Protein AF-L7K016-F1 (afdb_monomer_lite)

Secondary structure (DSSP, 8-state):
--------------------S--SSS-------PPPPS--SPPTT----HHHHHHHHHHHHHTT--HHHHHHHHHHTS--S-HHHHHSS-HHHHHHHTT---SS-HHHHHHHHHHHHHHHHHHHT--

Sequence (127 aa):
VPPSSIKICDLQIQKKFAPSMTRMHTNSKGKSQSTLPYHTFYPSHITKTKQEIIDKILTLARKGIPASQIGNVLRDEEGVGQISAITHTTLVKILRLHNLAPAIPEDLNALVKKVHEYEGTFAEVQE

pLDDT: mean 82.26, std 17.8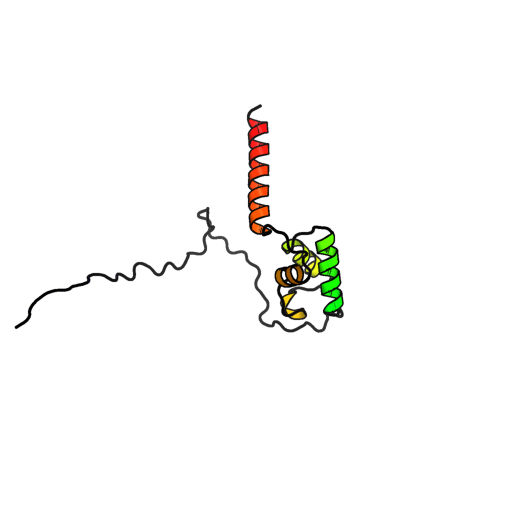2, range [34.72, 96.0]

Structure (mmCIF, N/CA/C/O backbone):
data_AF-L7K016-F1
#
_entry.id   AF-L7K016-F1
#
loop_
_atom_site.group_PDB
_atom_site.id
_atom_site.type_symbol
_atom_site.label_atom_id
_atom_site.label_alt_id
_atom_site.label_comp_id
_atom_site.label_asym_id
_atom_site.label_entity_id
_atom_site.label_seq_id
_atom_site.pdbx_PDB_ins_code
_atom_site.Cartn_x
_atom_site.Cartn_y
_atom_site.Cartn_z
_atom_site.occupancy
_atom_site.B_iso_or_equiv
_atom_site.auth_seq_id
_atom_site.auth_comp_id
_atom_site.auth_asym_id
_atom_site.auth_atom_id
_atom_site.pdbx_PDB_model_num
ATOM 1 N N . VAL A 1 1 ? 52.574 -34.187 29.063 1.00 41.66 1 VAL A N 1
ATOM 2 C CA . VAL A 1 1 ? 52.678 -34.704 27.680 1.00 41.66 1 VAL A CA 1
ATOM 3 C C . VAL A 1 1 ? 51.481 -34.192 26.889 1.00 41.66 1 VAL A C 1
ATOM 5 O O . VAL A 1 1 ? 50.381 -34.655 27.159 1.00 41.66 1 VAL A O 1
ATOM 8 N N . PRO A 1 2 ? 51.645 -33.188 26.010 1.00 49.03 2 PRO A N 1
ATOM 9 C CA . PRO A 1 2 ? 50.675 -32.913 24.953 1.00 49.03 2 PRO A CA 1
ATOM 10 C C . PRO A 1 2 ? 50.838 -33.965 23.842 1.00 49.03 2 PRO A C 1
ATOM 12 O O . PRO A 1 2 ? 51.928 -34.521 23.686 1.00 49.03 2 PRO A O 1
ATOM 15 N N . PRO A 1 3 ? 49.790 -34.211 23.046 1.00 46.75 3 PRO A N 1
ATOM 16 C CA . PRO A 1 3 ? 50.016 -33.978 21.624 1.00 46.75 3 PRO A CA 1
ATOM 17 C C . PRO A 1 3 ? 48.874 -33.230 20.918 1.00 46.75 3 PRO A C 1
ATOM 19 O O . PRO A 1 3 ? 47.694 -33.403 21.209 1.00 46.75 3 PRO A O 1
ATOM 22 N N . SER A 1 4 ? 49.315 -32.448 19.927 1.00 44.50 4 SER A N 1
ATOM 23 C CA . SER A 1 4 ? 48.662 -32.138 18.645 1.00 44.50 4 SER A CA 1
ATOM 24 C C . SER A 1 4 ? 47.298 -31.438 18.683 1.00 44.50 4 SER A C 1
ATOM 26 O O . SER A 1 4 ? 46.252 -32.057 18.800 1.00 44.50 4 SER A O 1
ATOM 28 N N . SER A 1 5 ? 47.277 -30.111 18.572 1.00 50.88 5 SER A N 1
ATOM 29 C CA . SER A 1 5 ? 47.213 -29.426 17.266 1.00 50.88 5 SER A CA 1
ATOM 30 C C . SER A 1 5 ? 45.883 -29.615 16.543 1.00 50.88 5 SER A C 1
ATOM 32 O O . SER A 1 5 ? 45.834 -30.299 15.531 1.00 50.88 5 SER A O 1
ATOM 34 N N . ILE A 1 6 ? 44.856 -28.885 16.976 1.00 46.25 6 ILE A N 1
ATOM 35 C CA . ILE A 1 6 ? 43.965 -28.200 16.035 1.00 46.25 6 ILE A CA 1
ATOM 36 C C . ILE A 1 6 ? 43.738 -26.789 16.585 1.00 46.25 6 ILE A C 1
ATOM 38 O O . ILE A 1 6 ? 42.809 -26.516 17.340 1.00 46.25 6 ILE A O 1
ATOM 42 N N . LYS A 1 7 ? 44.640 -25.877 16.214 1.00 46.69 7 LYS A N 1
ATOM 43 C CA . LYS A 1 7 ? 44.291 -24.463 16.116 1.00 46.69 7 LYS A CA 1
ATOM 44 C C . LYS A 1 7 ? 43.335 -24.353 14.929 1.00 46.69 7 LYS A C 1
ATOM 46 O O . LYS A 1 7 ? 43.792 -24.302 13.792 1.00 46.69 7 LYS A O 1
ATOM 51 N N . ILE A 1 8 ? 42.027 -24.316 15.175 1.00 44.31 8 ILE A N 1
ATOM 52 C CA . ILE A 1 8 ? 41.155 -23.576 14.259 1.00 44.31 8 ILE A CA 1
ATOM 53 C C . ILE A 1 8 ? 41.371 -22.119 14.633 1.00 44.31 8 ILE A C 1
ATOM 55 O O . ILE A 1 8 ? 40.793 -21.575 15.573 1.00 44.31 8 ILE A O 1
ATOM 59 N N . CYS A 1 9 ? 42.367 -21.565 13.952 1.00 34.72 9 CYS A N 1
ATOM 60 C CA . CYS A 1 9 ? 42.611 -20.149 13.854 1.00 34.72 9 CYS A CA 1
ATOM 61 C C . CYS A 1 9 ? 41.311 -19.444 13.471 1.00 34.72 9 CYS A C 1
ATOM 63 O O . CYS A 1 9 ? 40.548 -19.932 12.639 1.00 34.72 9 CYS A O 1
ATOM 65 N N . ASP A 1 10 ? 41.122 -18.272 14.062 1.00 44.94 10 ASP A N 1
ATOM 66 C CA . ASP A 1 10 ? 40.379 -17.189 13.445 1.00 44.94 10 ASP A CA 1
ATOM 67 C C . ASP A 1 10 ? 38.972 -17.540 12.952 1.00 44.94 10 ASP A C 1
ATOM 69 O O . ASP A 1 10 ? 38.627 -17.357 11.787 1.00 44.94 10 ASP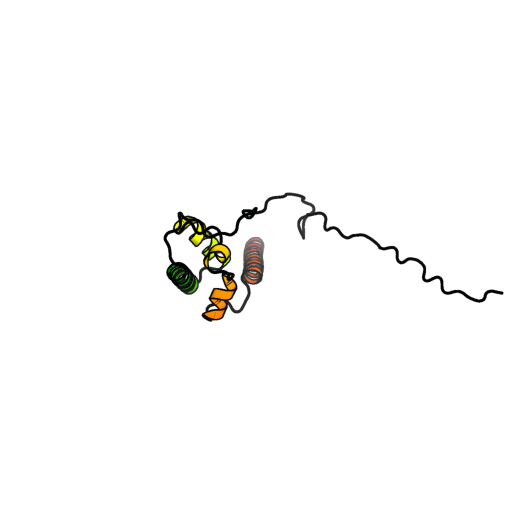 A O 1
ATOM 73 N N . LEU A 1 11 ? 38.066 -17.768 13.903 1.00 41.66 11 LEU A N 1
ATOM 74 C CA . LEU A 1 11 ? 36.817 -17.012 13.823 1.00 41.66 11 LEU A CA 1
ATOM 75 C C . LEU A 1 11 ? 37.143 -15.563 14.191 1.00 41.66 11 LEU A C 1
ATOM 77 O O . LEU A 1 11 ? 36.716 -15.027 15.214 1.00 41.66 11 LEU A O 1
ATOM 81 N N . GLN A 1 12 ? 37.901 -14.905 13.305 1.00 44.12 12 GLN A N 1
ATOM 82 C CA . GLN A 1 12 ? 37.630 -13.512 13.052 1.00 44.12 12 GLN A CA 1
ATOM 83 C C . GLN A 1 12 ? 36.138 -13.484 12.753 1.00 44.12 12 GLN A C 1
ATOM 85 O O . GLN A 1 12 ? 35.680 -13.894 11.686 1.00 44.12 12 GLN A O 1
ATOM 90 N N . ILE A 1 13 ? 35.381 -13.030 13.745 1.00 43.53 13 ILE A N 1
ATOM 91 C CA . ILE A 1 13 ? 34.067 -12.440 13.586 1.00 43.53 13 ILE A CA 1
ATOM 92 C C . ILE A 1 13 ? 34.322 -11.238 12.664 1.00 43.53 13 ILE A C 1
ATOM 94 O O . ILE A 1 13 ? 34.473 -10.097 13.101 1.00 43.53 13 ILE A O 1
ATOM 98 N N . GLN A 1 14 ? 34.538 -11.525 11.377 1.00 41.09 14 GLN A N 1
ATOM 99 C CA . GLN A 1 14 ? 34.774 -10.565 10.319 1.00 41.09 14 GLN A CA 1
ATOM 100 C C . GLN A 1 14 ? 33.450 -9.850 10.167 1.00 41.09 14 GLN A C 1
ATOM 102 O O . GLN A 1 14 ? 32.541 -10.302 9.480 1.00 41.09 14 GLN A O 1
ATOM 107 N N . LYS A 1 15 ? 33.412 -8.708 10.850 1.00 43.66 15 LYS A N 1
ATOM 108 C CA . LYS A 1 15 ? 32.557 -7.567 10.587 1.00 43.66 15 LYS A CA 1
ATOM 109 C C . LYS A 1 15 ? 31.090 -7.877 10.840 1.00 43.66 15 LYS A C 1
ATOM 111 O O . LYS A 1 15 ? 30.377 -8.439 10.020 1.00 43.66 15 LYS A O 1
ATOM 116 N N . LYS A 1 16 ? 30.604 -7.327 11.954 1.00 39.94 16 LYS A N 1
ATOM 117 C CA . LYS A 1 16 ? 29.259 -6.756 11.994 1.00 39.94 16 LYS A CA 1
ATOM 118 C C . LYS A 1 16 ? 29.087 -5.914 10.723 1.00 39.94 16 LYS A C 1
ATOM 120 O O . LYS A 1 16 ? 29.519 -4.764 10.687 1.00 39.94 16 LYS A O 1
ATOM 125 N N . PHE A 1 17 ? 28.503 -6.485 9.674 1.00 41.56 17 PHE A N 1
ATOM 126 C CA . PHE A 1 17 ? 27.974 -5.728 8.553 1.00 41.56 17 PHE A CA 1
ATOM 127 C C . PHE A 1 17 ? 26.707 -5.067 9.086 1.00 41.56 17 PHE A C 1
ATOM 129 O O . PHE A 1 17 ? 25.593 -5.517 8.852 1.00 41.56 17 PHE A O 1
ATOM 136 N N . ALA A 1 18 ? 26.882 -4.041 9.918 1.00 47.28 18 ALA A N 1
ATOM 137 C CA . ALA A 1 18 ? 25.846 -3.045 10.049 1.00 47.28 18 ALA A CA 1
ATOM 138 C C . ALA A 1 18 ? 25.790 -2.398 8.662 1.00 47.28 18 ALA A C 1
ATOM 140 O O . ALA A 1 18 ? 26.793 -1.790 8.274 1.00 47.28 18 ALA A O 1
ATOM 141 N N . PRO A 1 19 ? 24.712 -2.570 7.873 1.00 52.75 19 PRO A N 1
ATOM 142 C CA . PRO A 1 19 ? 24.600 -1.833 6.633 1.00 52.75 19 PRO A CA 1
ATOM 143 C C . PRO A 1 19 ? 24.651 -0.360 7.031 1.00 52.75 19 PRO A C 1
ATOM 145 O O . PRO A 1 19 ? 23.738 0.162 7.675 1.00 52.75 19 PRO A O 1
ATOM 148 N N . SER A 1 20 ? 25.755 0.318 6.715 1.00 51.78 20 SER A N 1
ATOM 149 C CA . SER A 1 20 ? 25.743 1.771 6.692 1.00 51.78 20 SER A CA 1
ATOM 150 C C . SER A 1 20 ? 24.576 2.138 5.785 1.00 51.78 20 SER A C 1
ATOM 152 O O . SER A 1 20 ? 24.555 1.670 4.651 1.00 51.78 20 SER A O 1
ATOM 154 N N . MET A 1 21 ? 23.577 2.865 6.293 1.00 64.62 21 MET A N 1
ATOM 155 C CA . MET A 1 21 ? 22.359 3.213 5.551 1.00 64.62 21 MET A CA 1
ATOM 156 C C . MET A 1 21 ? 22.688 4.108 4.342 1.00 64.62 21 MET A C 1
ATOM 158 O O . MET A 1 21 ? 22.516 5.327 4.386 1.00 64.62 21 MET A O 1
ATOM 162 N N . THR A 1 22 ? 23.208 3.503 3.281 1.00 85.31 22 THR A N 1
ATOM 163 C CA . THR A 1 22 ? 23.523 4.101 1.987 1.00 85.31 22 THR A CA 1
ATOM 164 C C . THR A 1 22 ? 22.502 3.623 0.963 1.00 85.31 22 THR A C 1
ATOM 166 O O . THR A 1 22 ? 21.778 2.650 1.187 1.00 85.31 22 THR A O 1
ATOM 169 N N . ARG A 1 23 ? 22.392 4.314 -0.171 1.00 87.25 23 ARG A N 1
ATOM 170 C CA . ARG A 1 23 ? 21.587 3.804 -1.289 1.00 87.25 23 ARG A CA 1
ATOM 171 C C . ARG A 1 23 ? 22.204 2.507 -1.829 1.00 87.25 23 ARG A C 1
ATOM 173 O O . ARG A 1 23 ? 23.413 2.321 -1.771 1.00 87.25 23 ARG A O 1
ATOM 180 N N . MET A 1 24 ? 21.366 1.627 -2.378 1.00 89.94 24 MET A N 1
ATOM 181 C CA . MET A 1 24 ? 21.791 0.304 -2.859 1.00 89.94 24 MET A CA 1
ATOM 182 C C . MET A 1 24 ? 22.778 0.381 -4.034 1.00 89.94 24 MET A C 1
ATOM 184 O O . MET A 1 24 ? 23.739 -0.375 -4.076 1.00 89.94 24 MET A O 1
ATOM 188 N N . HIS A 1 25 ? 22.562 1.319 -4.959 1.00 91.31 25 HIS A N 1
ATOM 189 C CA . HIS A 1 25 ? 23.386 1.490 -6.163 1.00 91.31 25 HIS A CA 1
ATOM 190 C C . HIS A 1 25 ? 24.146 2.827 -6.202 1.00 91.31 25 HIS A C 1
ATOM 192 O O . HIS A 1 25 ? 24.760 3.148 -7.213 1.00 91.31 25 HIS A O 1
ATOM 198 N N . THR A 1 26 ? 24.096 3.642 -5.137 1.00 91.44 26 THR A N 1
ATOM 199 C CA . THR A 1 26 ? 24.809 4.934 -5.085 1.00 91.44 26 THR A CA 1
ATOM 200 C C . THR A 1 26 ? 25.455 5.182 -3.721 1.00 91.44 26 THR A C 1
ATOM 202 O O . THR A 1 26 ? 24.976 4.714 -2.693 1.00 91.44 26 THR A O 1
ATOM 205 N N . ASN A 1 27 ? 26.512 5.998 -3.685 1.00 88.56 27 ASN A N 1
ATOM 206 C CA . ASN A 1 27 ? 27.290 6.280 -2.466 1.00 88.56 27 ASN A CA 1
ATOM 207 C C . ASN A 1 27 ? 26.657 7.347 -1.538 1.00 88.56 27 ASN A C 1
ATOM 209 O O . ASN A 1 27 ? 27.294 7.825 -0.598 1.00 88.56 27 ASN A O 1
ATOM 213 N N . SER A 1 28 ? 25.409 7.751 -1.795 1.00 91.00 28 SER A N 1
ATOM 214 C CA . SER A 1 28 ? 24.706 8.803 -1.043 1.00 91.00 28 SER A CA 1
ATOM 215 C C . SER A 1 28 ? 24.133 8.306 0.299 1.00 91.00 28 SER A C 1
ATOM 217 O O . SER A 1 28 ? 23.767 7.137 0.440 1.00 91.00 28 SER A O 1
ATOM 219 N N . LYS A 1 29 ? 24.042 9.207 1.297 1.00 90.50 29 LYS A N 1
ATOM 220 C CA . LYS A 1 29 ? 23.675 8.905 2.705 1.00 90.50 29 LYS A CA 1
ATOM 221 C C . LYS A 1 29 ? 22.408 9.626 3.212 1.00 90.50 29 LYS A C 1
ATOM 223 O O . LYS A 1 29 ? 22.251 9.831 4.415 1.00 90.50 29 LYS A O 1
ATOM 228 N N . GLY A 1 30 ? 21.521 10.060 2.314 1.00 90.75 30 GLY A N 1
ATOM 229 C CA . GLY A 1 30 ? 20.303 10.799 2.679 1.00 90.75 30 GLY A CA 1
ATOM 230 C C . GLY A 1 30 ? 19.298 9.954 3.476 1.00 90.75 30 GLY A C 1
ATOM 231 O O . GLY A 1 30 ? 19.007 8.817 3.099 1.00 90.75 30 GLY A O 1
ATOM 232 N N . LYS A 1 31 ? 18.737 10.519 4.555 1.00 87.81 31 LYS A N 1
ATOM 233 C CA . LYS A 1 31 ? 17.755 9.864 5.437 1.00 87.81 31 LYS A CA 1
ATOM 234 C C . LYS A 1 31 ? 16.396 10.563 5.340 1.00 87.81 31 LYS A C 1
ATOM 236 O O . LYS A 1 31 ? 16.147 11.541 6.032 1.00 87.81 31 LYS A O 1
ATOM 241 N N . SER A 1 32 ? 15.522 10.032 4.491 1.00 89.56 32 SER A N 1
ATOM 242 C CA . SER A 1 32 ? 14.120 10.453 4.375 1.00 89.56 32 SER A CA 1
ATOM 243 C C . SER A 1 32 ? 13.258 9.196 4.350 1.00 89.56 32 SER A C 1
ATOM 245 O O . SER A 1 32 ? 13.428 8.350 3.470 1.00 89.56 32 SER A O 1
ATOM 247 N N . GLN A 1 33 ? 12.412 9.036 5.365 1.00 90.25 33 GLN A N 1
ATOM 248 C CA . GLN A 1 33 ? 11.534 7.884 5.576 1.00 90.25 33 GLN A CA 1
ATOM 249 C C . GLN A 1 33 ? 10.288 8.352 6.332 1.00 90.25 33 GLN A C 1
ATOM 251 O O . GLN A 1 33 ? 10.351 9.319 7.092 1.00 90.25 33 GLN A O 1
ATOM 256 N N . SER A 1 34 ? 9.169 7.657 6.145 1.00 90.06 34 SER A N 1
ATOM 257 C CA . SER A 1 34 ? 7.983 7.866 6.973 1.00 90.06 34 SER A CA 1
ATOM 258 C C . SER A 1 34 ? 8.208 7.300 8.374 1.00 90.06 34 SER A C 1
ATOM 260 O O . SER A 1 34 ? 8.584 6.135 8.509 1.00 90.06 34 SER A O 1
ATOM 262 N N . THR A 1 35 ? 7.905 8.084 9.406 1.00 92.19 35 THR A N 1
ATOM 263 C CA . THR A 1 35 ? 7.904 7.617 10.797 1.00 92.19 35 THR A CA 1
ATOM 264 C C . THR A 1 35 ? 6.485 7.242 11.194 1.00 92.19 35 THR A C 1
ATOM 266 O O . THR A 1 35 ? 5.576 8.067 11.118 1.00 92.19 35 THR A O 1
ATOM 269 N N . LEU A 1 36 ? 6.281 5.989 11.596 1.00 89.12 36 LEU A N 1
ATOM 270 C CA . LEU A 1 36 ? 4.983 5.538 12.087 1.00 89.12 36 LEU A CA 1
ATOM 271 C C . LEU A 1 36 ? 4.691 6.142 13.472 1.00 89.12 36 LEU A C 1
ATOM 273 O O . LEU A 1 36 ? 5.621 6.301 14.268 1.00 89.12 36 LEU A O 1
ATOM 277 N N . PRO A 1 37 ? 3.421 6.460 13.782 1.00 89.81 37 PRO A N 1
ATOM 278 C CA . PRO A 1 37 ? 3.040 6.866 15.128 1.00 89.81 37 PRO A CA 1
ATOM 279 C C . PRO A 1 37 ? 3.268 5.717 16.116 1.00 89.81 37 PRO A C 1
ATOM 281 O O . PRO A 1 37 ? 3.139 4.544 15.767 1.00 89.81 37 PRO A O 1
ATOM 284 N N . TYR A 1 38 ? 3.583 6.065 17.364 1.00 90.25 38 TYR A N 1
ATOM 285 C CA . TYR A 1 38 ? 3.836 5.082 18.421 1.00 90.25 38 TYR A CA 1
ATOM 286 C C . TYR A 1 38 ? 2.586 4.253 18.757 1.00 90.25 38 TYR A C 1
ATOM 288 O O . TYR A 1 38 ? 2.659 3.038 18.923 1.00 90.25 38 TYR A O 1
ATOM 296 N N . HIS A 1 39 ? 1.426 4.909 18.828 1.00 85.00 39 HIS A N 1
ATOM 297 C CA . HIS A 1 39 ? 0.153 4.257 19.108 1.00 85.00 39 HIS A CA 1
ATOM 298 C C . HIS A 1 39 ? -0.545 3.827 17.816 1.00 85.00 39 HIS A C 1
ATOM 300 O O . HIS A 1 39 ? -0.703 4.618 16.888 1.00 85.00 39 HIS A O 1
ATOM 306 N N . THR A 1 40 ? -1.011 2.579 17.785 1.00 77.06 40 THR A N 1
ATOM 307 C CA . THR A 1 40 ? -1.693 1.954 16.638 1.00 77.06 40 THR A CA 1
ATOM 308 C C . THR A 1 40 ? -3.204 1.801 16.841 1.00 77.06 40 THR A C 1
ATOM 310 O O . THR A 1 40 ? -3.849 1.041 16.120 1.00 77.06 40 THR A O 1
ATOM 313 N N . PHE A 1 41 ? -3.779 2.517 17.813 1.00 79.62 41 PHE A N 1
ATOM 314 C CA . PHE A 1 41 ? -5.215 2.494 18.085 1.00 79.62 41 PHE A CA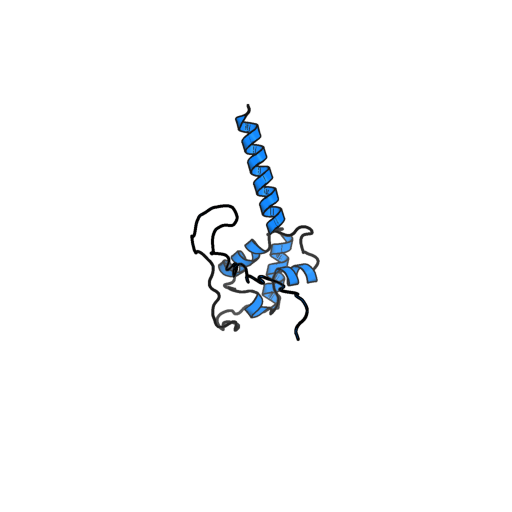 1
ATOM 315 C C . PHE A 1 41 ? -6.025 3.164 16.975 1.00 79.62 41 PHE A C 1
ATOM 317 O O . PHE A 1 41 ? -5.554 4.079 16.299 1.00 79.62 41 PHE A O 1
ATOM 324 N N . TYR A 1 42 ? -7.272 2.717 16.834 1.00 77.44 42 TYR A N 1
ATOM 325 C CA . TYR A 1 42 ? -8.242 3.351 15.955 1.00 77.44 42 TYR A CA 1
ATOM 326 C C . TYR A 1 42 ? -8.530 4.785 16.441 1.00 77.44 42 TYR A C 1
ATOM 328 O O . TYR A 1 42 ? -8.970 4.952 17.582 1.00 77.44 42 TYR A O 1
ATOM 336 N N . PRO A 1 43 ? -8.272 5.825 15.630 1.00 78.44 43 PRO A N 1
ATOM 337 C CA . PRO A 1 43 ? -8.514 7.205 16.037 1.00 78.44 43 PRO A CA 1
ATOM 338 C C . PRO A 1 43 ? -10.017 7.505 16.097 1.00 78.44 43 PRO A C 1
ATOM 340 O O . PRO A 1 43 ? -10.772 7.168 15.188 1.00 78.44 43 PRO A O 1
ATOM 343 N N . SER A 1 44 ? -10.447 8.203 17.147 1.00 82.25 44 SER A N 1
ATOM 344 C CA . SER A 1 44 ? -11.861 8.508 17.421 1.00 82.25 44 SER A CA 1
ATOM 345 C C . SER A 1 44 ? -12.530 9.423 16.389 1.00 82.25 44 SER A C 1
ATOM 347 O O . SER A 1 44 ? -13.752 9.429 16.286 1.00 82.25 44 SER A O 1
ATOM 349 N N . HIS A 1 45 ? -11.754 10.192 15.620 1.00 83.88 45 HIS A N 1
ATOM 350 C CA . HIS A 1 45 ? -12.280 11.115 14.610 1.00 83.88 45 HIS A CA 1
ATOM 351 C C . HIS A 1 45 ? -12.674 10.435 13.289 1.00 83.88 45 HIS A C 1
ATOM 353 O O . HIS A 1 45 ? -13.343 11.061 12.470 1.00 83.88 45 HIS A O 1
ATOM 359 N N . ILE A 1 46 ? -12.280 9.176 13.061 1.00 85.44 46 ILE A N 1
ATOM 360 C CA . ILE A 1 46 ? -12.671 8.443 11.851 1.00 85.44 46 ILE A CA 1
ATOM 361 C C . ILE A 1 46 ? -14.026 7.779 12.107 1.00 85.44 46 ILE A C 1
ATOM 363 O O . ILE A 1 46 ? -14.156 6.897 12.953 1.00 85.44 46 ILE A O 1
ATOM 367 N N . THR A 1 47 ? -15.043 8.189 11.355 1.00 87.00 47 THR A N 1
ATOM 368 C CA . THR A 1 47 ? -16.424 7.691 11.492 1.00 87.00 47 THR A CA 1
ATOM 369 C C . THR A 1 47 ? -16.725 6.462 10.634 1.00 87.00 47 THR A C 1
ATOM 371 O O . THR A 1 47 ? -17.762 5.829 10.810 1.00 87.00 47 THR A O 1
ATOM 374 N N . LYS A 1 48 ? -15.830 6.122 9.702 1.00 88.75 48 LYS A N 1
ATOM 375 C CA . LYS A 1 48 ? -16.007 5.041 8.727 1.00 88.75 48 LYS A CA 1
ATOM 376 C C . LYS A 1 48 ? -15.911 3.670 9.375 1.00 88.75 48 LYS A C 1
ATOM 378 O O . LYS A 1 48 ? -15.003 3.397 10.157 1.00 88.75 48 LYS A O 1
ATOM 383 N N . THR A 1 49 ? -16.808 2.768 8.996 1.00 91.19 49 THR A N 1
ATOM 384 C CA . THR A 1 49 ? -16.718 1.381 9.452 1.00 91.19 49 THR A CA 1
ATOM 385 C C . THR A 1 49 ? -15.620 0.615 8.707 1.00 91.19 49 THR A C 1
ATOM 387 O O . THR A 1 49 ? -15.207 0.957 7.596 1.00 91.19 49 THR A O 1
ATOM 390 N N . LYS A 1 50 ? -15.147 -0.484 9.307 1.00 91.50 50 LYS A N 1
ATOM 391 C CA . LYS A 1 50 ? -14.163 -1.382 8.680 1.00 91.50 50 LYS A CA 1
ATOM 392 C C . LYS A 1 50 ? -14.638 -1.907 7.318 1.00 91.50 50 LYS A C 1
ATOM 394 O O . LYS A 1 50 ? -13.818 -2.080 6.421 1.00 91.50 50 LYS A O 1
ATOM 399 N N . GLN A 1 51 ? -15.935 -2.183 7.186 1.00 93.00 51 GLN A N 1
ATOM 400 C CA . GLN A 1 51 ? -16.534 -2.733 5.969 1.00 93.00 51 GLN A CA 1
ATOM 401 C C . GLN A 1 51 ? -16.500 -1.711 4.829 1.00 93.00 51 GLN A C 1
ATOM 403 O O . GLN A 1 51 ? -15.975 -2.024 3.766 1.00 93.00 51 GLN A O 1
ATOM 408 N N . GLU A 1 52 ? -16.903 -0.465 5.093 1.00 93.44 52 GLU A N 1
ATOM 409 C CA . GLU A 1 52 ? -16.853 0.625 4.106 1.00 93.44 52 GLU A CA 1
ATOM 410 C C . GLU A 1 52 ? -15.446 0.835 3.529 1.00 93.44 52 GLU A C 1
ATOM 412 O O . GLU A 1 52 ? -15.276 1.027 2.324 1.00 93.44 52 GLU A O 1
ATOM 417 N N . ILE A 1 53 ? -14.416 0.759 4.377 1.00 93.56 53 ILE A N 1
ATOM 418 C CA . ILE A 1 53 ? -13.021 0.908 3.941 1.00 93.56 53 ILE A CA 1
ATOM 419 C C . ILE A 1 53 ? -12.609 -0.250 3.027 1.00 93.56 53 ILE A C 1
ATOM 421 O O . ILE A 1 53 ? -11.934 -0.030 2.020 1.00 93.56 53 ILE A O 1
ATOM 425 N N . ILE A 1 54 ? -13.015 -1.482 3.349 1.00 94.88 54 ILE A N 1
ATOM 426 C CA . ILE A 1 54 ? -12.739 -2.650 2.504 1.00 94.88 54 ILE A CA 1
ATOM 427 C C . ILE A 1 54 ? -13.441 -2.494 1.152 1.00 94.88 54 ILE A C 1
ATOM 429 O O . ILE A 1 54 ? -12.796 -2.662 0.117 1.00 94.88 54 ILE A O 1
ATOM 433 N N . ASP A 1 55 ? -14.706 -2.083 1.133 1.00 95.00 55 ASP A N 1
ATOM 434 C CA . ASP A 1 55 ? -15.460 -1.881 -0.109 1.00 95.00 55 ASP A CA 1
ATOM 435 C C . ASP A 1 55 ? -14.833 -0.796 -0.996 1.00 95.00 55 ASP A C 1
ATOM 437 O O . ASP A 1 55 ? -14.724 -0.952 -2.222 1.00 95.00 55 ASP A O 1
ATOM 441 N N . LYS A 1 56 ? -14.328 0.281 -0.382 1.00 94.88 56 LYS A N 1
ATOM 442 C CA . LYS A 1 56 ? -13.575 1.324 -1.088 1.00 94.88 56 LYS A CA 1
ATOM 443 C C . LYS A 1 56 ? -12.273 0.771 -1.676 1.00 94.88 56 LYS A C 1
ATOM 445 O O . LYS A 1 56 ? -11.999 1.015 -2.852 1.00 94.88 56 LYS A O 1
ATOM 450 N N . ILE A 1 57 ? -11.507 -0.021 -0.916 1.00 95.69 57 ILE A N 1
ATOM 451 C CA . ILE A 1 57 ? -10.286 -0.692 -1.405 1.00 95.69 57 ILE A CA 1
ATOM 452 C C . ILE A 1 57 ? -10.603 -1.568 -2.619 1.00 95.69 57 ILE A C 1
ATOM 454 O O . ILE A 1 57 ? -9.901 -1.491 -3.628 1.00 95.69 57 ILE A O 1
ATOM 458 N N . LEU A 1 58 ? -11.668 -2.368 -2.555 1.00 95.81 58 LEU A N 1
ATOM 459 C CA . LEU A 1 58 ? -12.068 -3.249 -3.655 1.00 95.81 58 LEU A CA 1
ATOM 460 C C . LEU A 1 58 ? -12.498 -2.456 -4.891 1.00 95.81 58 LEU A C 1
ATOM 462 O O . LEU A 1 58 ? -12.148 -2.821 -6.014 1.00 95.81 58 LEU A O 1
ATOM 466 N N . THR A 1 59 ? -13.201 -1.342 -4.696 1.00 96.00 59 THR A N 1
ATOM 467 C CA . THR A 1 59 ? -13.593 -0.440 -5.785 1.00 96.00 59 THR A CA 1
ATOM 468 C C . THR A 1 59 ? -12.369 0.162 -6.477 1.00 96.00 59 THR A C 1
ATOM 470 O O . THR A 1 59 ? -12.310 0.185 -7.705 1.00 96.00 59 THR A O 1
ATOM 473 N N . LEU A 1 60 ? -11.371 0.616 -5.713 1.00 95.31 60 LEU A N 1
ATOM 474 C CA . LEU A 1 60 ? -10.126 1.171 -6.258 1.00 95.31 60 LEU A CA 1
ATOM 475 C C . LEU A 1 60 ? -9.268 0.099 -6.947 1.00 95.31 60 LEU A C 1
ATOM 477 O O . LEU A 1 60 ? -8.713 0.350 -8.015 1.00 95.31 60 LEU A O 1
ATOM 481 N N . ALA A 1 61 ? -9.219 -1.111 -6.392 1.00 95.44 61 ALA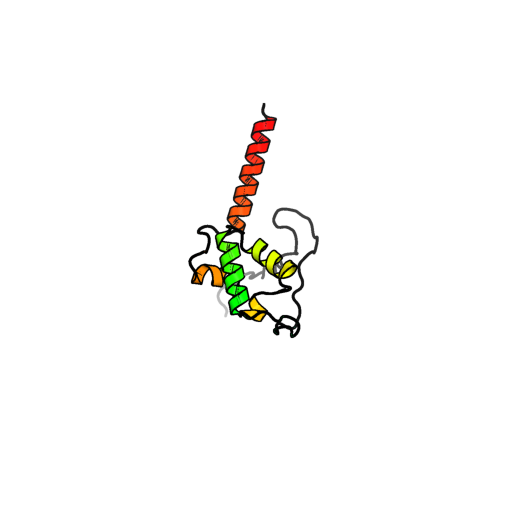 A N 1
ATOM 482 C CA . ALA A 1 61 ? -8.506 -2.231 -6.997 1.00 95.44 61 ALA A CA 1
ATOM 483 C C . ALA A 1 61 ? -9.124 -2.649 -8.339 1.00 95.44 61 ALA A C 1
ATOM 485 O O . ALA A 1 61 ? -8.399 -2.899 -9.298 1.00 95.44 61 ALA A O 1
ATOM 486 N N . ARG A 1 62 ? -10.460 -2.649 -8.452 1.00 94.56 62 ARG A N 1
ATOM 487 C CA . ARG A 1 62 ? -11.161 -2.907 -9.725 1.00 94.56 62 ARG A CA 1
ATOM 488 C C . ARG A 1 62 ? -10.884 -1.847 -10.789 1.00 94.56 62 ARG A C 1
ATOM 490 O O . ARG A 1 62 ? -10.895 -2.173 -11.969 1.00 94.56 62 ARG A O 1
ATOM 497 N N . LYS A 1 63 ? -10.602 -0.603 -10.387 1.00 94.69 63 LYS A N 1
ATOM 498 C CA . LYS A 1 63 ? -10.138 0.453 -11.303 1.00 94.69 63 LYS A CA 1
ATOM 499 C C . LYS A 1 63 ? -8.704 0.220 -11.806 1.00 94.69 63 LYS A C 1
ATOM 501 O O . LYS A 1 63 ? -8.257 0.953 -12.677 1.00 94.69 63 LYS A O 1
ATOM 506 N N . GLY A 1 64 ? -7.987 -0.771 -11.269 1.00 91.31 64 GLY A N 1
ATOM 507 C CA . GLY A 1 64 ? -6.607 -1.086 -11.644 1.00 91.31 64 GLY A CA 1
ATOM 508 C C . GLY A 1 64 ? -5.556 -0.221 -10.945 1.00 91.31 64 GLY A C 1
ATOM 509 O O . GLY A 1 64 ? -4.410 -0.181 -11.383 1.00 91.31 64 GLY A O 1
ATOM 510 N N . ILE A 1 65 ? -5.924 0.480 -9.869 1.00 93.38 65 ILE A N 1
ATOM 511 C CA . ILE A 1 65 ? -4.984 1.308 -9.105 1.00 93.38 65 ILE A CA 1
ATOM 512 C C . ILE A 1 65 ? -4.050 0.389 -8.291 1.00 93.38 65 ILE A C 1
ATOM 514 O O . ILE A 1 65 ? -4.536 -0.536 -7.632 1.00 93.38 65 ILE A O 1
ATOM 518 N N . PRO A 1 66 ? -2.722 0.616 -8.296 1.00 93.25 66 PRO A N 1
ATOM 519 C CA . PRO A 1 66 ? -1.777 -0.193 -7.531 1.00 93.25 66 PRO A CA 1
ATOM 520 C C . PRO A 1 66 ? -1.915 0.028 -6.018 1.00 93.25 66 PRO A C 1
ATOM 522 O O . PRO A 1 66 ? -2.352 1.083 -5.554 1.00 93.25 66 PRO A O 1
ATOM 525 N N . ALA A 1 67 ? -1.500 -0.964 -5.225 1.00 93.62 67 ALA A N 1
ATOM 526 C CA . ALA A 1 67 ? -1.696 -0.974 -3.777 1.00 93.62 67 ALA A CA 1
ATOM 527 C C . ALA A 1 67 ? -1.047 0.234 -3.076 1.00 93.62 67 ALA A C 1
ATOM 529 O O . ALA A 1 67 ? -1.666 0.808 -2.175 1.00 93.62 67 ALA A O 1
ATOM 530 N N . SER A 1 68 ? 0.146 0.666 -3.501 1.00 92.75 68 SER A N 1
ATOM 531 C CA . SER A 1 68 ? 0.789 1.855 -2.915 1.00 92.75 68 SER A CA 1
ATOM 532 C C . SER A 1 68 ? -0.037 3.125 -3.125 1.00 92.75 68 SER A C 1
ATOM 534 O O . SER A 1 68 ? -0.166 3.935 -2.209 1.00 92.75 68 SER A O 1
ATOM 536 N N . GLN A 1 69 ? -0.647 3.285 -4.304 1.00 94.00 69 GLN A N 1
ATOM 537 C CA . GLN A 1 69 ? -1.502 4.438 -4.597 1.00 94.00 69 GLN A CA 1
ATOM 538 C C . GLN A 1 69 ? -2.829 4.368 -3.840 1.00 94.00 69 GLN A C 1
ATOM 540 O O . GLN A 1 69 ? -3.270 5.386 -3.315 1.00 94.00 69 GLN A O 1
ATOM 545 N N . ILE A 1 70 ? -3.428 3.178 -3.701 1.00 95.69 70 ILE A N 1
ATOM 546 C CA . ILE A 1 70 ? -4.637 2.987 -2.880 1.00 95.69 70 ILE A CA 1
ATOM 547 C C . ILE A 1 70 ? -4.393 3.474 -1.444 1.00 95.69 70 ILE A C 1
ATOM 549 O O . ILE A 1 70 ? -5.246 4.146 -0.867 1.00 95.69 70 ILE A O 1
ATOM 553 N N . GLY A 1 71 ? -3.221 3.178 -0.872 1.00 93.75 71 GLY A N 1
ATOM 554 C CA . GLY A 1 71 ? -2.851 3.656 0.461 1.00 93.75 71 GLY A CA 1
ATOM 555 C C . GLY A 1 71 ? -2.798 5.184 0.579 1.00 93.75 71 GLY A C 1
ATOM 556 O O . GLY A 1 71 ? -3.222 5.721 1.600 1.00 93.75 71 GLY A O 1
ATOM 557 N N . ASN A 1 72 ? -2.326 5.881 -0.459 1.00 94.38 72 ASN A N 1
ATOM 558 C CA . ASN A 1 72 ? -2.290 7.347 -0.486 1.00 94.38 72 ASN A CA 1
ATOM 559 C C . ASN A 1 72 ? -3.697 7.936 -0.605 1.00 94.38 72 ASN A C 1
ATOM 561 O O . ASN A 1 72 ? -4.066 8.804 0.175 1.00 94.38 72 ASN A O 1
ATOM 565 N N . VAL A 1 73 ? -4.518 7.387 -1.502 1.00 95.56 73 VAL A N 1
ATOM 566 C CA . VAL A 1 73 ? -5.911 7.819 -1.687 1.00 95.56 73 VAL A CA 1
ATOM 567 C C . VAL A 1 73 ? -6.702 7.694 -0.385 1.00 95.56 73 VAL A C 1
ATOM 569 O O . VAL A 1 73 ? -7.398 8.621 0.010 1.00 95.56 73 VAL A O 1
ATOM 572 N N . LEU A 1 74 ? -6.557 6.583 0.340 1.00 93.50 74 LEU A N 1
ATOM 573 C CA . LEU A 1 74 ? -7.232 6.405 1.629 1.00 93.50 74 LEU A CA 1
ATOM 574 C C . LEU A 1 74 ? -6.756 7.391 2.701 1.00 93.50 74 LEU A C 1
ATOM 576 O O . LEU A 1 74 ? -7.539 7.770 3.571 1.00 93.50 74 LEU A O 1
ATOM 580 N N . ARG A 1 75 ? -5.489 7.803 2.645 1.00 91.69 75 ARG A N 1
ATOM 581 C CA . ARG A 1 75 ? -4.933 8.792 3.568 1.00 91.69 75 ARG A CA 1
ATOM 582 C C . ARG A 1 75 ? -5.465 10.189 3.277 1.00 91.69 75 ARG A C 1
ATOM 584 O O . ARG A 1 75 ? -5.833 10.882 4.221 1.00 91.69 75 ARG A O 1
ATOM 591 N N . ASP A 1 76 ? -5.506 10.563 2.005 1.00 94.00 76 ASP A N 1
ATOM 592 C CA . ASP A 1 76 ? -5.806 11.928 1.579 1.00 94.00 76 ASP A CA 1
ATOM 593 C C . ASP A 1 76 ? -7.319 12.181 1.470 1.00 94.00 76 ASP A C 1
ATOM 595 O O . ASP A 1 76 ? -7.789 13.243 1.870 1.00 94.00 76 ASP A O 1
ATOM 599 N N . GLU A 1 77 ? -8.099 11.205 0.985 1.00 92.06 77 GLU A N 1
ATOM 600 C CA . GLU A 1 77 ? -9.558 11.336 0.827 1.00 92.06 77 GLU A CA 1
ATOM 601 C C . GLU A 1 77 ? -10.334 10.944 2.091 1.00 92.06 77 GLU A C 1
ATOM 603 O O . GLU A 1 77 ? -11.227 11.666 2.526 1.00 92.06 77 GLU A O 1
ATOM 608 N N . GLU A 1 78 ? -10.027 9.780 2.674 1.00 89.00 78 GLU A N 1
ATOM 609 C CA . GLU A 1 78 ? -10.813 9.202 3.779 1.00 89.00 78 GLU A CA 1
ATOM 610 C C . GLU A 1 78 ? -10.192 9.490 5.159 1.00 89.00 78 GLU A C 1
ATOM 612 O O . GLU A 1 78 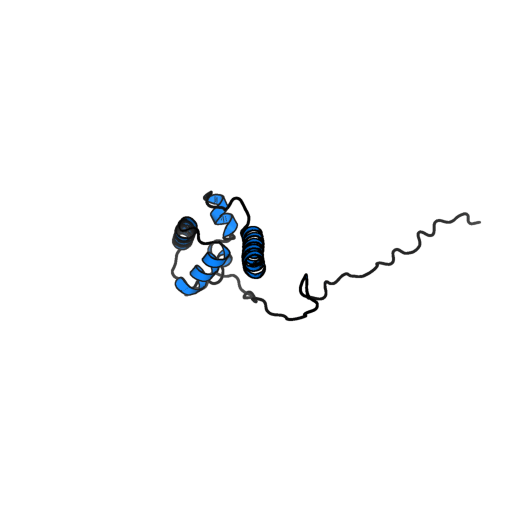? -10.763 9.127 6.189 1.00 89.00 78 GLU A O 1
ATOM 617 N N . GLY A 1 79 ? -9.007 10.112 5.207 1.00 88.62 79 GLY A N 1
ATOM 618 C CA . GLY A 1 79 ? -8.292 10.411 6.452 1.00 88.62 79 GLY A CA 1
ATOM 619 C C . GLY A 1 79 ? -7.710 9.178 7.157 1.00 88.62 79 GLY A C 1
ATOM 620 O O . GLY A 1 79 ? -7.321 9.246 8.327 1.00 88.62 79 GLY A O 1
ATOM 621 N N . VAL A 1 80 ? -7.634 8.031 6.475 1.00 89.12 80 VAL A N 1
ATOM 622 C CA . VAL A 1 80 ? -7.120 6.776 7.035 1.00 89.12 80 VAL A CA 1
ATOM 623 C C . VAL A 1 80 ? -5.605 6.713 6.853 1.00 89.12 80 VAL A C 1
ATOM 625 O O . VAL A 1 80 ? -5.095 6.333 5.802 1.00 89.12 80 VAL A O 1
ATOM 628 N N . GLY A 1 81 ? -4.853 7.040 7.906 1.00 87.12 81 GLY A N 1
ATOM 629 C CA . GLY A 1 81 ? -3.386 7.020 7.851 1.00 87.12 81 GLY A CA 1
ATOM 630 C C . GLY A 1 81 ? -2.784 5.622 7.639 1.00 87.12 81 GLY A C 1
ATOM 631 O O . GLY A 1 81 ? -1.912 5.440 6.786 1.00 87.12 81 GLY A O 1
ATOM 632 N N . GLN A 1 82 ? -3.237 4.636 8.423 1.00 89.81 82 GLN A N 1
ATOM 633 C CA . GLN A 1 82 ? -2.754 3.250 8.393 1.00 89.81 82 GLN A CA 1
ATOM 634 C C . GLN A 1 82 ? -3.918 2.259 8.342 1.00 89.81 82 GLN A C 1
ATOM 636 O O . GLN A 1 82 ? -4.686 2.124 9.292 1.00 89.81 82 GLN A O 1
ATOM 641 N N . ILE A 1 83 ? -3.992 1.480 7.263 1.00 91.44 83 ILE A N 1
ATOM 642 C CA . ILE A 1 83 ? -5.055 0.482 7.046 1.00 91.44 83 ILE A CA 1
ATOM 643 C C . ILE A 1 83 ? -5.001 -0.629 8.105 1.00 91.44 83 ILE A C 1
ATOM 645 O O . ILE A 1 83 ? -6.038 -1.124 8.551 1.00 91.44 83 ILE A O 1
ATOM 649 N N . SER A 1 84 ? -3.793 -0.991 8.552 1.00 89.31 84 SER A N 1
ATOM 650 C CA . SER A 1 84 ? -3.590 -2.033 9.565 1.00 89.31 84 SER A CA 1
ATOM 651 C C . SER A 1 84 ? -4.114 -1.639 10.948 1.00 89.31 84 SER A C 1
ATOM 653 O O . SER A 1 84 ? -4.424 -2.532 11.732 1.00 89.31 84 SER A O 1
ATOM 655 N N . ALA A 1 85 ? -4.223 -0.341 11.254 1.00 89.00 85 ALA A N 1
ATOM 656 C CA . ALA A 1 85 ? -4.767 0.120 12.533 1.00 89.00 85 ALA A CA 1
ATOM 657 C C . ALA A 1 85 ? -6.277 -0.153 12.638 1.00 89.00 85 ALA A C 1
ATOM 659 O O . ALA A 1 85 ? -6.784 -0.432 13.717 1.00 89.00 85 ALA A O 1
ATOM 660 N N . ILE A 1 86 ? -6.982 -0.128 11.501 1.00 89.00 86 ILE A N 1
ATOM 661 C CA . ILE A 1 86 ? -8.438 -0.310 11.433 1.00 89.00 86 ILE A CA 1
ATOM 662 C C . ILE A 1 86 ? -8.803 -1.766 11.139 1.00 89.00 86 ILE A C 1
ATOM 664 O O . ILE A 1 86 ? -9.654 -2.370 11.786 1.00 89.00 86 ILE A O 1
ATOM 668 N N . THR A 1 87 ? -8.172 -2.347 10.118 1.00 89.50 87 THR A N 1
ATOM 669 C CA . THR A 1 87 ? -8.561 -3.668 9.602 1.00 89.50 87 THR A CA 1
ATOM 670 C C . THR A 1 87 ? -7.808 -4.824 10.262 1.00 89.50 87 THR A C 1
ATOM 672 O O . THR A 1 87 ? -8.253 -5.966 10.139 1.00 89.50 87 THR A O 1
ATOM 675 N N . HIS A 1 88 ? -6.696 -4.541 10.953 1.00 89.56 88 HIS A N 1
ATOM 676 C CA . HIS A 1 88 ? -5.719 -5.514 11.477 1.00 89.56 88 HIS A CA 1
ATOM 677 C C . HIS A 1 88 ? -5.058 -6.402 10.413 1.00 89.56 88 HIS A C 1
ATOM 679 O O . HIS A 1 88 ? -4.388 -7.387 10.723 1.00 89.56 88 HIS A O 1
ATOM 685 N N . THR A 1 89 ? -5.211 -6.044 9.142 1.00 92.00 89 THR A N 1
ATOM 686 C CA . THR A 1 89 ? -4.633 -6.751 8.002 1.00 92.00 89 THR A CA 1
ATOM 687 C C . THR A 1 89 ? -3.928 -5.766 7.084 1.00 92.00 89 THR A C 1
ATOM 689 O O . THR A 1 89 ? -4.270 -4.587 7.029 1.00 92.00 89 THR A O 1
ATOM 692 N N . THR A 1 90 ? -2.933 -6.240 6.339 1.00 92.38 90 THR A N 1
ATOM 693 C CA . THR A 1 90 ? -2.274 -5.415 5.323 1.00 92.38 90 THR A CA 1
ATOM 694 C C . THR A 1 90 ? -3.107 -5.362 4.045 1.00 92.38 90 THR A C 1
ATOM 696 O O . THR A 1 90 ? -3.818 -6.312 3.717 1.00 92.38 90 THR A O 1
ATOM 699 N N . LEU A 1 91 ? -2.974 -4.272 3.286 1.00 93.81 91 LEU A N 1
ATOM 700 C CA . LEU A 1 91 ? -3.715 -4.032 2.040 1.00 93.81 91 LEU A CA 1
ATOM 701 C C . LEU A 1 91 ? -3.574 -5.204 1.052 1.00 93.81 91 LEU A C 1
ATOM 703 O O . LEU A 1 91 ? -4.564 -5.746 0.572 1.00 93.81 91 LEU A O 1
ATOM 707 N N . VAL A 1 92 ? -2.345 -5.680 0.832 1.00 93.31 92 VAL A N 1
ATOM 708 C CA . VAL A 1 92 ? -2.068 -6.814 -0.067 1.00 93.31 92 VAL A CA 1
ATOM 709 C C . VAL A 1 92 ? -2.782 -8.094 0.383 1.00 93.31 92 VAL A C 1
ATOM 711 O O . VAL A 1 92 ? -3.247 -8.861 -0.457 1.00 93.31 92 VAL A O 1
ATOM 714 N N . LYS A 1 93 ? -2.909 -8.338 1.696 1.00 94.44 93 LYS A N 1
ATOM 715 C CA . LYS A 1 93 ? -3.647 -9.505 2.206 1.00 94.44 93 LYS A CA 1
ATOM 716 C C . LYS A 1 93 ? -5.137 -9.394 1.893 1.00 94.44 93 LYS A C 1
ATOM 718 O O . LYS A 1 93 ? -5.714 -10.380 1.455 1.00 94.44 93 LYS A O 1
ATOM 723 N N . ILE A 1 94 ? -5.727 -8.209 2.050 1.00 95.00 94 ILE A N 1
ATOM 724 C CA . ILE A 1 94 ? -7.133 -7.959 1.697 1.00 95.00 94 ILE A CA 1
ATOM 725 C C . ILE A 1 94 ? -7.358 -8.266 0.208 1.00 95.00 94 ILE A C 1
ATOM 727 O O . ILE A 1 94 ? -8.251 -9.036 -0.130 1.00 95.00 94 ILE A O 1
ATOM 731 N N . LEU A 1 95 ? -6.493 -7.770 -0.683 1.00 94.31 95 LEU A N 1
ATOM 732 C CA . LEU A 1 95 ? -6.616 -8.039 -2.124 1.00 94.31 95 LEU A CA 1
ATOM 733 C C . LEU A 1 95 ? -6.484 -9.525 -2.474 1.00 94.31 95 LEU A C 1
ATOM 735 O O . LEU A 1 95 ? -7.201 -10.011 -3.347 1.00 94.31 95 LEU A O 1
ATOM 739 N N . ARG A 1 96 ? -5.603 -10.257 -1.780 1.00 94.06 96 ARG A N 1
ATOM 740 C CA . ARG A 1 96 ? -5.453 -11.711 -1.956 1.00 94.06 96 ARG A CA 1
ATOM 741 C C . ARG A 1 96 ? -6.704 -12.474 -1.531 1.00 94.06 96 ARG A C 1
ATOM 743 O O . ARG A 1 96 ? -7.116 -13.368 -2.254 1.00 94.06 96 ARG A O 1
ATOM 750 N N . LEU A 1 97 ? -7.323 -12.102 -0.408 1.00 94.50 97 LEU A N 1
ATOM 751 C CA . LEU A 1 97 ? -8.562 -12.736 0.064 1.00 94.50 97 LEU A CA 1
ATOM 752 C C . LEU A 1 97 ? -9.715 -12.576 -0.936 1.00 94.50 97 LEU A C 1
ATOM 754 O O . LEU A 1 97 ? -10.538 -13.474 -1.073 1.00 94.50 97 LEU A O 1
ATOM 758 N N . HIS A 1 98 ? -9.750 -11.455 -1.655 1.00 93.62 98 HIS A N 1
ATOM 759 C CA . HIS A 1 98 ? -10.770 -11.165 -2.662 1.00 93.62 98 HIS A CA 1
ATOM 760 C C . HIS A 1 98 ? -10.360 -11.542 -4.098 1.00 93.62 98 HIS A C 1
ATOM 762 O O . HIS A 1 98 ? -11.075 -11.193 -5.033 1.00 93.62 98 HIS A O 1
ATOM 768 N N . ASN A 1 99 ? -9.239 -12.251 -4.290 1.00 92.12 99 ASN A N 1
ATOM 769 C CA . ASN A 1 99 ? -8.712 -12.669 -5.600 1.00 92.12 99 ASN A CA 1
ATOM 770 C C . ASN A 1 99 ? -8.465 -11.515 -6.598 1.00 92.12 99 ASN A C 1
ATOM 772 O O . ASN A 1 99 ? -8.465 -11.725 -7.806 1.00 92.12 99 ASN A O 1
ATOM 776 N N . LEU A 1 100 ? -8.232 -10.297 -6.101 1.00 91.44 100 LEU A N 1
ATOM 777 C CA . LEU A 1 100 ? -7.904 -9.106 -6.905 1.00 91.44 100 LEU A CA 1
ATOM 778 C C . LEU A 1 100 ? -6.406 -8.773 -6.860 1.00 91.44 100 LEU A C 1
ATOM 780 O O . LEU A 1 100 ? -5.987 -7.679 -7.233 1.00 91.44 100 LEU A O 1
ATOM 784 N N . ALA A 1 101 ? -5.590 -9.684 -6.331 1.00 89.25 101 ALA A N 1
ATOM 785 C CA . ALA A 1 101 ? -4.156 -9.480 -6.247 1.00 89.25 101 ALA A CA 1
ATOM 786 C C . ALA A 1 101 ? -3.517 -9.594 -7.641 1.00 89.25 101 ALA A C 1
ATOM 788 O O . ALA A 1 101 ? -3.830 -10.533 -8.377 1.00 89.25 101 ALA A O 1
ATOM 789 N N . PRO A 1 102 ? -2.596 -8.684 -8.000 1.00 89.38 102 PRO A N 1
ATOM 790 C CA . PRO A 1 102 ? -1.860 -8.805 -9.247 1.00 89.38 102 PRO A CA 1
ATOM 791 C C . PRO A 1 102 ? -0.959 -10.047 -9.208 1.00 89.38 102 PRO A C 1
ATOM 793 O O . PRO A 1 102 ? -0.405 -10.394 -8.162 1.00 89.38 102 PRO A O 1
ATOM 796 N N . ALA A 1 103 ? -0.802 -10.704 -10.360 1.00 89.94 103 ALA A N 1
ATOM 797 C CA . ALA A 1 103 ? 0.062 -11.878 -10.498 1.00 89.94 103 ALA A CA 1
ATOM 798 C C . ALA A 1 103 ? 1.540 -11.539 -10.233 1.00 89.94 103 ALA A C 1
ATOM 800 O O . ALA A 1 103 ? 2.268 -12.323 -9.628 1.00 89.94 103 ALA A O 1
ATOM 801 N N . ILE A 1 104 ? 1.963 -10.346 -10.658 1.00 91.38 104 ILE A N 1
ATOM 802 C CA . ILE A 1 104 ? 3.307 -9.808 -10.445 1.00 91.38 104 ILE A CA 1
ATOM 803 C C . ILE A 1 104 ? 3.233 -8.761 -9.322 1.00 91.38 104 ILE A C 1
ATOM 805 O O . ILE A 1 104 ? 2.317 -7.933 -9.326 1.00 91.38 104 ILE A O 1
ATOM 809 N N . PRO A 1 105 ? 4.165 -8.759 -8.352 1.00 92.38 105 PRO A N 1
ATOM 810 C CA . PRO A 1 105 ? 4.198 -7.731 -7.319 1.00 92.38 105 PRO A CA 1
ATOM 811 C C . PRO A 1 105 ? 4.503 -6.348 -7.912 1.00 92.38 105 PRO A C 1
ATOM 813 O O . PRO A 1 105 ? 5.288 -6.206 -8.847 1.00 92.38 105 PRO A O 1
ATOM 816 N N . GLU A 1 106 ? 3.908 -5.320 -7.310 1.00 91.69 106 GLU A N 1
ATOM 817 C CA . GLU A 1 106 ? 3.983 -3.928 -7.769 1.00 91.69 106 GLU A CA 1
ATOM 818 C C . GLU A 1 106 ? 5.419 -3.413 -7.933 1.00 91.69 106 GLU A C 1
ATOM 820 O O . GLU A 1 106 ? 5.722 -2.759 -8.924 1.00 91.69 106 GLU A O 1
ATOM 825 N N . ASP A 1 107 ? 6.303 -3.743 -6.992 1.00 92.62 107 ASP A N 1
ATOM 826 C CA . ASP A 1 107 ? 7.688 -3.262 -6.979 1.00 92.62 107 ASP A CA 1
ATOM 827 C C . ASP A 1 107 ? 8.480 -3.752 -8.205 1.00 92.62 107 ASP A C 1
ATOM 829 O O . ASP A 1 107 ? 9.139 -2.975 -8.894 1.00 92.62 107 ASP A O 1
ATOM 833 N N . LEU A 1 108 ? 8.322 -5.032 -8.568 1.00 95.00 108 LEU A N 1
ATOM 834 C CA . LEU A 1 108 ? 8.935 -5.575 -9.783 1.00 95.00 108 LEU A CA 1
ATOM 835 C C . LEU A 1 108 ? 8.338 -4.941 -11.037 1.00 95.00 108 LEU A C 1
ATOM 837 O O . LEU A 1 108 ? 9.075 -4.587 -11.952 1.00 95.00 108 LEU A O 1
ATOM 841 N N . ASN A 1 109 ? 7.017 -4.754 -11.067 1.00 94.06 109 ASN A N 1
ATOM 842 C CA . ASN A 1 109 ? 6.360 -4.097 -12.192 1.00 94.06 109 ASN A CA 1
ATOM 843 C C . ASN A 1 109 ? 6.859 -2.651 -12.377 1.00 94.06 109 ASN A C 1
ATOM 845 O O . ASN A 1 109 ? 7.075 -2.211 -13.503 1.00 94.06 109 ASN A O 1
ATOM 849 N N . ALA A 1 110 ? 7.105 -1.924 -11.283 1.00 93.88 110 ALA A N 1
ATOM 850 C CA . ALA A 1 110 ? 7.643 -0.567 -11.327 1.00 93.88 110 ALA A CA 1
ATOM 851 C C . ALA A 1 110 ? 9.079 -0.525 -11.877 1.00 93.88 110 ALA A C 1
ATOM 853 O O . ALA A 1 110 ? 9.397 0.344 -12.691 1.00 93.88 110 ALA A O 1
ATOM 854 N N . LEU A 1 111 ? 9.933 -1.477 -11.485 1.00 94.38 111 LEU A N 1
ATOM 855 C CA . LEU A 1 111 ? 11.289 -1.595 -12.031 1.00 94.38 111 LEU A CA 1
ATOM 856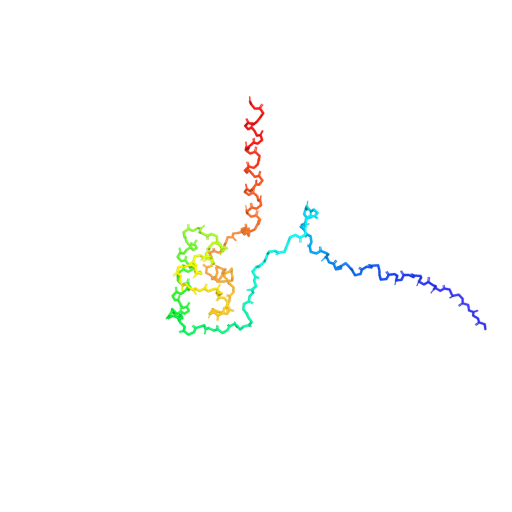 C C . LEU A 1 111 ? 11.275 -1.937 -13.522 1.00 94.38 111 LEU A C 1
ATOM 858 O O . LEU A 1 111 ? 11.957 -1.277 -14.302 1.00 94.38 111 LEU A O 1
ATOM 862 N N . VAL A 1 112 ? 10.474 -2.926 -13.923 1.00 95.38 112 VAL A N 1
ATOM 863 C CA . VAL A 1 112 ? 10.345 -3.335 -15.327 1.00 95.38 112 VAL A CA 1
ATOM 864 C C . VAL A 1 112 ? 9.837 -2.175 -16.178 1.00 95.38 112 VAL A C 1
ATOM 866 O O . VAL A 1 112 ? 10.423 -1.891 -17.220 1.00 95.38 112 VAL A O 1
ATOM 869 N N . LYS A 1 113 ? 8.809 -1.456 -15.715 1.00 94.00 113 LYS A N 1
ATOM 870 C CA . LYS A 1 113 ? 8.285 -0.274 -16.407 1.00 94.00 113 LYS A CA 1
ATOM 871 C C . LYS A 1 113 ? 9.366 0.790 -16.613 1.00 94.00 113 LYS A C 1
ATOM 873 O O . LYS A 1 113 ? 9.523 1.285 -17.722 1.00 94.00 113 LYS A O 1
ATOM 878 N N . LYS A 1 114 ? 10.153 1.079 -15.575 1.00 94.00 114 LYS A N 1
ATOM 879 C CA . LYS A 1 114 ? 11.257 2.042 -15.647 1.00 94.00 114 LYS A CA 1
ATOM 880 C C . LYS A 1 114 ? 12.332 1.625 -16.658 1.00 94.00 114 LYS A C 1
ATOM 882 O O . LYS A 1 114 ? 12.865 2.474 -17.361 1.00 94.00 114 LYS A O 1
ATOM 887 N N . VAL A 1 115 ? 12.660 0.333 -16.732 1.00 95.50 115 VAL A N 1
ATOM 888 C CA . VAL A 1 115 ? 13.624 -0.187 -17.718 1.00 95.50 115 VAL A CA 1
ATOM 889 C C . VAL A 1 115 ? 13.109 0.018 -19.143 1.00 95.50 115 VAL A C 1
ATOM 891 O O . VAL A 1 115 ? 13.837 0.570 -19.960 1.00 95.50 115 VAL A O 1
ATOM 894 N N . HIS A 1 116 ? 11.849 -0.329 -19.414 1.00 94.31 116 HIS A N 1
ATOM 895 C CA . HIS A 1 116 ? 11.245 -0.137 -20.738 1.00 94.31 116 HIS A CA 1
ATOM 896 C C . HIS A 1 116 ? 11.182 1.343 -21.146 1.00 94.31 116 HIS A C 1
ATOM 898 O O . HIS A 1 116 ? 11.414 1.673 -22.305 1.00 94.31 116 HIS A O 1
ATOM 904 N N . GLU A 1 117 ? 10.895 2.246 -20.201 1.00 92.19 117 GLU A N 1
ATOM 905 C CA . GLU A 1 117 ? 10.914 3.693 -20.452 1.00 92.19 117 GLU A CA 1
ATOM 906 C C . GLU A 1 117 ? 12.306 4.169 -20.896 1.00 92.19 117 GLU A C 1
ATOM 908 O O . GLU A 1 117 ? 12.415 4.937 -21.850 1.00 92.19 117 GLU A O 1
ATOM 913 N N . TYR A 1 118 ? 13.376 3.679 -20.262 1.00 89.94 118 TYR A N 1
ATOM 914 C CA . TYR A 1 118 ? 14.734 4.010 -20.688 1.00 89.94 118 TYR A CA 1
ATOM 915 C C . TYR A 1 118 ? 15.070 3.444 -22.068 1.00 89.94 118 TYR A C 1
ATOM 917 O O . TYR A 1 118 ? 15.620 4.172 -22.890 1.00 89.94 118 TYR A O 1
ATOM 925 N N . GLU A 1 119 ? 14.730 2.184 -22.345 1.00 88.44 119 GLU A N 1
ATOM 926 C CA . GLU A 1 119 ? 14.961 1.567 -23.660 1.00 88.44 119 GLU A CA 1
ATOM 927 C C . GLU A 1 119 ? 14.312 2.370 -24.794 1.00 88.44 119 GLU A C 1
ATOM 929 O O . GLU A 1 119 ? 14.965 2.617 -25.808 1.00 88.44 119 GLU A O 1
ATOM 934 N N . GLY A 1 120 ? 13.084 2.864 -24.591 1.00 80.38 120 GLY A N 1
ATOM 935 C CA . GLY A 1 120 ? 12.416 3.754 -25.545 1.00 80.38 120 GLY A CA 1
ATOM 936 C C . GLY A 1 120 ? 13.200 5.046 -25.794 1.00 80.38 120 GLY A C 1
ATOM 937 O O . GLY A 1 120 ? 13.466 5.395 -26.941 1.00 80.38 120 GLY A O 1
ATOM 938 N N . THR A 1 121 ? 13.660 5.713 -24.731 1.00 79.50 121 THR A N 1
ATOM 939 C CA . THR A 1 121 ? 14.465 6.941 -24.875 1.00 79.50 121 THR A CA 1
ATOM 940 C C . THR A 1 121 ? 15.824 6.710 -25.536 1.00 79.50 121 THR A C 1
ATOM 942 O O . THR A 1 121 ? 16.336 7.601 -26.203 1.00 79.50 121 THR A O 1
ATOM 945 N N . PHE A 1 122 ? 16.432 5.530 -25.374 1.00 75.75 122 PHE A N 1
ATOM 946 C CA . PHE A 1 122 ? 17.701 5.213 -26.032 1.00 75.75 122 PHE A CA 1
ATOM 947 C C . PHE A 1 122 ? 17.533 4.969 -27.534 1.00 75.75 122 PHE A C 1
ATOM 949 O O . PHE A 1 122 ? 18.441 5.306 -28.292 1.00 75.75 122 PHE A O 1
ATOM 956 N N . ALA A 1 123 ? 16.391 4.421 -27.956 1.00 74.88 123 ALA A N 1
ATOM 957 C CA . ALA A 1 123 ? 16.083 4.214 -29.367 1.00 74.88 123 ALA A CA 1
ATOM 958 C C . ALA A 1 123 ? 15.908 5.546 -30.121 1.00 74.88 123 ALA A C 1
ATOM 960 O O . ALA A 1 123 ? 16.453 5.696 -31.207 1.00 74.88 123 ALA A O 1
ATOM 961 N N . GLU A 1 124 ? 15.241 6.537 -29.517 1.00 69.31 124 GLU A N 1
ATOM 962 C CA . GLU A 1 124 ? 15.028 7.867 -30.121 1.00 69.31 124 GLU A CA 1
ATOM 963 C C . GLU A 1 124 ? 16.309 8.715 -30.244 1.00 69.31 124 GLU A C 1
ATOM 965 O O . GLU A 1 124 ? 16.351 9.648 -31.033 1.00 69.31 124 GLU A O 1
ATOM 970 N N . VAL A 1 125 ? 17.358 8.421 -29.468 1.00 66.69 125 VAL A N 1
ATOM 971 C CA . VAL A 1 125 ? 18.639 9.162 -29.503 1.00 66.69 125 VAL A CA 1
ATOM 972 C C . VAL A 1 125 ? 19.611 8.593 -30.549 1.00 66.69 125 VAL A C 1
ATOM 974 O O . VAL A 1 125 ? 20.638 9.207 -30.841 1.00 66.69 125 VAL A O 1
ATOM 977 N N . GLN A 1 126 ? 19.327 7.405 -31.088 1.00 56.25 126 GLN A N 1
ATOM 978 C CA . GLN A 1 126 ? 20.147 6.773 -32.126 1.00 56.25 126 GLN A CA 1
ATOM 979 C C . GLN A 1 126 ? 19.674 7.073 -33.558 1.00 56.25 126 GLN A C 1
ATOM 981 O O . GLN A 1 126 ? 20.404 6.739 -34.494 1.00 56.25 126 GLN A O 1
ATOM 986 N N . GLU A 1 127 ? 18.515 7.715 -33.725 1.00 47.88 127 GLU A N 1
ATOM 987 C CA . GLU A 1 127 ? 18.049 8.317 -34.988 1.00 47.88 127 GLU A CA 1
ATOM 988 C C . GLU A 1 127 ? 18.391 9.813 -35.056 1.00 47.88 127 GLU A C 1
ATOM 990 O O . GLU A 1 127 ? 18.749 10.274 -36.166 1.00 47.88 127 GLU A O 1
#

Organism: Trachipleistophora hominis (NCBI:txid72359)

Foldseek 3Di:
DDDDDDPPPDPPVPDPPPPQCADPPDRDRDDDDDDDDPDLADDPPQPDALVNLLVQLVVCLVVVDALVVNQVCCCPPRVDNANCSHNVDRSQVSCVVVVSHDPDHPVVVVVVVVVVVVVVVVVVVVD

InterPro domains:
  IPR012606 Small ribosomal subunit protein uS15, N-terminal [PF08069] (21-80)
  IPR012606 Small ribosomal subunit protein uS15, N-terminal [SM01386] (21-80)
  IPR023029 Small ribosomal subunit protein uS15, archaea/eukaryota [PTHR11885] (21-115)

Radius of gyration: 24.2 Å; chains: 1; bounding box: 70×47×63 Å